Protein AF-A0A7W7GH38-F1 (afdb_monomer_lite)

Secondary structure (DSSP, 8-state):
------S--HHHHHHHHHHHHHHHHH-TT-HHHHHHHHHHHHHHHHHHHHHHT-

Structure (mmCIF, N/CA/C/O backbone):
data_AF-A0A7W7GH38-F1
#
_entry.id   AF-A0A7W7GH38-F1
#
loop_
_atom_site.group_PDB
_atom_site.id
_atom_site.type_symbol
_atom_site.label_atom_id
_atom_site.label_alt_id
_atom_site.label_comp_id
_atom_site.label_asym_id
_atom_site.label_entity_id
_atom_site.label_seq_id
_atom_site.pdbx_PDB_ins_code
_atom_site.Cartn_x
_atom_site.Cartn_y
_atom_site.Cartn_z
_atom_site.occupancy
_atom_site.B_iso_or_equiv
_atom_site.auth_seq_id
_atom_site.auth_comp_id
_atom_site.auth_asym_id
_atom_site.auth_atom_id
_atom_site.pdbx_PDB_model_num
ATOM 1 N N . MET A 1 1 ? 3.177 -14.775 31.615 1.00 41.62 1 MET A N 1
ATOM 2 C CA . MET A 1 1 ? 2.837 -15.221 30.254 1.00 41.62 1 MET A CA 1
ATOM 3 C C . MET A 1 1 ? 2.947 -13.985 29.389 1.00 41.62 1 MET A C 1
ATOM 5 O O . MET A 1 1 ? 2.063 -13.147 29.456 1.00 41.62 1 MET A O 1
ATOM 9 N N . SER A 1 2 ? 4.101 -13.780 28.754 1.00 43.91 2 SER A N 1
ATOM 10 C CA . SER A 1 2 ? 4.244 -12.717 27.759 1.00 43.91 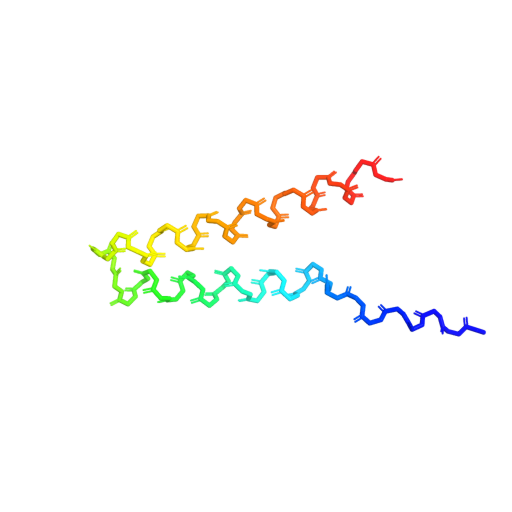2 SER A CA 1
ATOM 11 C C . SER A 1 2 ? 3.550 -13.222 26.509 1.00 43.91 2 SER A C 1
ATOM 13 O O . SER A 1 2 ? 3.968 -14.247 25.970 1.00 43.91 2 SER A O 1
ATOM 15 N N . ASP A 1 3 ? 2.467 -12.561 26.122 1.00 48.69 3 ASP A N 1
ATOM 16 C CA . ASP A 1 3 ? 1.730 -12.819 24.889 1.00 48.69 3 ASP A CA 1
ATOM 17 C C . ASP A 1 3 ? 2.633 -12.470 23.697 1.00 48.69 3 ASP A C 1
ATOM 19 O O . ASP A 1 3 ? 2.630 -11.374 23.147 1.00 48.69 3 ASP A O 1
ATOM 23 N N . ASN A 1 4 ? 3.519 -13.403 23.366 1.00 49.97 4 ASN A N 1
ATOM 24 C CA . ASN A 1 4 ? 4.258 -13.425 22.122 1.00 49.97 4 ASN A CA 1
ATOM 25 C C . ASN A 1 4 ? 3.304 -13.994 21.072 1.00 49.97 4 ASN A C 1
ATOM 27 O O . ASN A 1 4 ? 3.327 -15.203 20.831 1.00 49.97 4 ASN A O 1
ATOM 31 N N . ASN A 1 5 ? 2.466 -13.137 20.484 1.00 51.16 5 ASN A N 1
ATOM 32 C CA . ASN A 1 5 ? 1.768 -13.464 19.246 1.00 51.16 5 ASN A CA 1
ATOM 33 C C . ASN A 1 5 ? 2.479 -12.781 18.059 1.00 51.16 5 ASN A C 1
ATOM 35 O O . ASN A 1 5 ? 2.225 -11.609 17.786 1.00 51.16 5 ASN A O 1
ATOM 39 N N . PRO A 1 6 ? 3.408 -13.471 17.373 1.00 49.38 6 PRO A N 1
ATOM 40 C CA . PRO A 1 6 ? 4.177 -12.955 16.240 1.00 49.38 6 PRO A CA 1
ATOM 41 C C . PRO A 1 6 ? 3.376 -12.975 14.919 1.00 49.38 6 PRO A C 1
ATOM 43 O O . PRO A 1 6 ? 3.901 -13.372 13.882 1.00 49.38 6 PRO A O 1
ATOM 46 N N . ASP A 1 7 ? 2.106 -12.564 14.932 1.00 50.09 7 ASP A N 1
ATOM 47 C CA . ASP A 1 7 ? 1.271 -12.477 13.726 1.00 50.09 7 ASP A CA 1
ATOM 48 C C . ASP A 1 7 ? 1.318 -11.052 13.152 1.00 50.09 7 ASP A C 1
ATOM 50 O O . ASP A 1 7 ? 0.698 -10.134 13.686 1.00 50.09 7 ASP A O 1
ATOM 54 N N . THR A 1 8 ? 2.060 -10.868 12.057 1.00 58.62 8 THR A N 1
ATOM 55 C CA . THR A 1 8 ? 1.821 -9.868 10.992 1.00 58.62 8 THR A CA 1
ATOM 56 C C . THR A 1 8 ? 1.258 -8.516 11.469 1.00 58.62 8 THR A C 1
ATOM 58 O O . THR A 1 8 ? 0.105 -8.154 11.209 1.00 58.62 8 THR A O 1
ATOM 61 N N . SER A 1 9 ? 2.054 -7.779 12.243 1.00 66.88 9 SER A N 1
ATOM 62 C CA . SER A 1 9 ? 1.624 -6.534 12.888 1.00 66.88 9 SER A CA 1
ATOM 63 C C . SER A 1 9 ? 1.432 -5.397 11.884 1.00 66.88 9 SER A C 1
ATOM 65 O O . SER A 1 9 ? 2.084 -5.356 10.843 1.00 66.88 9 SER A O 1
ATOM 67 N N . THR A 1 10 ? 0.565 -4.440 12.220 1.00 72.69 10 THR A N 1
ATOM 68 C CA . THR A 1 10 ? 0.350 -3.170 11.501 1.00 72.69 10 THR A CA 1
ATOM 69 C C . THR A 1 10 ? 1.668 -2.510 11.065 1.00 72.69 10 THR A C 1
ATOM 71 O O . THR A 1 10 ? 1.742 -1.921 9.993 1.00 72.69 10 THR A O 1
ATOM 74 N N . GLU A 1 11 ? 2.738 -2.680 11.842 1.00 79.81 11 GLU A N 1
ATOM 75 C CA . GLU A 1 11 ? 4.100 -2.238 11.527 1.00 79.81 11 GLU A CA 1
ATOM 76 C C . GLU A 1 11 ? 4.673 -2.854 10.229 1.00 79.81 11 GLU A C 1
ATOM 78 O O . GLU A 1 11 ? 5.254 -2.150 9.408 1.00 79.81 11 GLU A O 1
ATOM 83 N N . THR A 1 12 ? 4.441 -4.146 9.972 1.00 81.44 12 THR A N 1
ATOM 84 C CA . THR A 1 12 ? 4.820 -4.818 8.715 1.00 81.44 12 THR A CA 1
ATOM 85 C C . THR A 1 12 ? 4.042 -4.259 7.522 1.00 81.44 12 THR A C 1
ATOM 87 O O . THR A 1 12 ? 4.614 -4.046 6.451 1.00 81.44 12 THR A O 1
ATOM 90 N N . LEU A 1 13 ? 2.747 -3.975 7.706 1.00 79.44 13 LEU A N 1
ATOM 91 C CA . LEU A 1 13 ? 1.916 -3.330 6.683 1.00 79.44 13 LEU A CA 1
ATOM 92 C C . LEU A 1 13 ? 2.387 -1.894 6.407 1.00 79.44 13 LEU A C 1
ATOM 94 O O . LEU A 1 13 ? 2.489 -1.502 5.248 1.00 79.44 13 LEU A O 1
ATOM 98 N N . GLN A 1 14 ? 2.759 -1.131 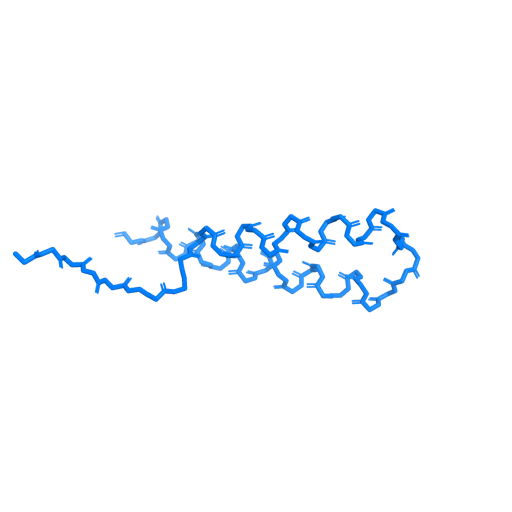7.439 1.00 82.44 14 GLN A N 1
ATOM 99 C CA . GLN A 1 14 ? 3.339 0.207 7.282 1.00 82.44 14 GLN A CA 1
ATOM 100 C C . GLN A 1 14 ? 4.664 0.171 6.512 1.00 82.44 14 GLN A C 1
ATOM 102 O O . GLN A 1 14 ? 4.852 0.963 5.591 1.00 82.44 14 GLN A O 1
ATOM 107 N N . HIS A 1 15 ? 5.559 -0.766 6.838 1.00 87.94 15 HIS A N 1
ATOM 108 C CA . HIS A 1 15 ? 6.829 -0.918 6.126 1.00 87.94 15 HIS A CA 1
ATOM 109 C C . HIS A 1 15 ? 6.604 -1.269 4.648 1.00 87.94 15 HIS A C 1
ATOM 111 O O . HIS A 1 15 ? 7.177 -0.634 3.765 1.00 87.94 15 HIS A O 1
ATOM 117 N N . THR A 1 16 ? 5.657 -2.173 4.381 1.00 86.12 16 THR A N 1
ATOM 118 C CA . THR A 1 16 ? 5.249 -2.539 3.017 1.00 86.12 16 THR A CA 1
ATOM 119 C C . THR A 1 16 ? 4.730 -1.325 2.241 1.00 86.12 16 THR A C 1
ATOM 121 O O . THR A 1 16 ? 5.120 -1.121 1.095 1.00 86.12 16 THR A O 1
ATOM 124 N N . VAL A 1 17 ? 3.896 -0.474 2.851 1.00 85.81 17 VAL A N 1
ATOM 125 C CA . VAL A 1 17 ? 3.399 0.756 2.207 1.00 85.81 17 VAL A CA 1
ATOM 126 C C . VAL A 1 17 ? 4.543 1.722 1.876 1.00 85.81 17 VAL A C 1
ATOM 128 O O . VAL A 1 17 ? 4.553 2.299 0.789 1.00 85.81 17 VAL A O 1
ATOM 131 N N . VAL A 1 18 ? 5.534 1.873 2.759 1.00 90.31 18 VAL A N 1
ATOM 132 C CA . VAL A 1 18 ? 6.704 2.734 2.506 1.00 90.31 18 VAL A CA 1
ATOM 133 C C . VAL A 1 18 ? 7.559 2.196 1.357 1.00 90.31 18 VAL A C 1
ATOM 135 O O . VAL A 1 18 ? 7.958 2.965 0.482 1.00 90.31 18 VAL A O 1
ATOM 138 N N . GLU A 1 19 ? 7.808 0.888 1.313 1.00 89.19 19 GLU A N 1
ATOM 139 C CA . GLU A 1 19 ? 8.554 0.249 0.222 1.00 89.19 19 GLU A CA 1
ATOM 140 C C . GLU A 1 19 ? 7.839 0.427 -1.124 1.00 89.19 19 GLU A C 1
ATOM 142 O O . GLU A 1 19 ? 8.466 0.772 -2.129 1.00 89.19 19 GLU A O 1
ATOM 147 N N . ARG A 1 20 ? 6.508 0.281 -1.140 1.00 85.12 20 ARG A N 1
ATOM 148 C CA . ARG A 1 20 ? 5.700 0.517 -2.343 1.00 85.12 20 ARG A CA 1
ATOM 149 C C . ARG A 1 20 ? 5.682 1.984 -2.760 1.00 85.12 20 ARG A C 1
ATOM 151 O O . ARG A 1 20 ? 5.798 2.262 -3.949 1.00 85.12 20 ARG A O 1
ATOM 158 N N . LEU A 1 21 ? 5.639 2.923 -1.816 1.00 86.56 21 LEU A N 1
ATOM 159 C CA . LEU A 1 21 ? 5.761 4.351 -2.116 1.00 86.56 21 LEU A CA 1
ATOM 160 C C . LEU A 1 21 ? 7.118 4.681 -2.755 1.00 86.56 21 LEU A C 1
ATOM 162 O O . LEU A 1 21 ? 7.169 5.423 -3.734 1.00 86.56 21 LEU A O 1
ATOM 166 N N . MET A 1 22 ? 8.214 4.109 -2.247 1.00 89.62 22 MET A N 1
ATOM 167 C CA . MET A 1 22 ? 9.534 4.283 -2.865 1.00 89.62 22 MET A CA 1
ATOM 168 C C . MET A 1 22 ? 9.591 3.698 -4.281 1.00 89.62 22 MET A C 1
ATOM 170 O O . MET A 1 22 ? 10.188 4.314 -5.164 1.00 89.62 22 MET A O 1
ATOM 174 N N . ALA A 1 23 ? 8.943 2.555 -4.521 1.00 85.06 23 ALA A N 1
ATOM 175 C CA . ALA A 1 23 ? 8.847 1.965 -5.854 1.00 85.06 23 ALA A CA 1
ATOM 176 C C . ALA A 1 23 ? 8.067 2.863 -6.833 1.00 85.06 23 ALA A C 1
ATOM 178 O O . ALA A 1 23 ? 8.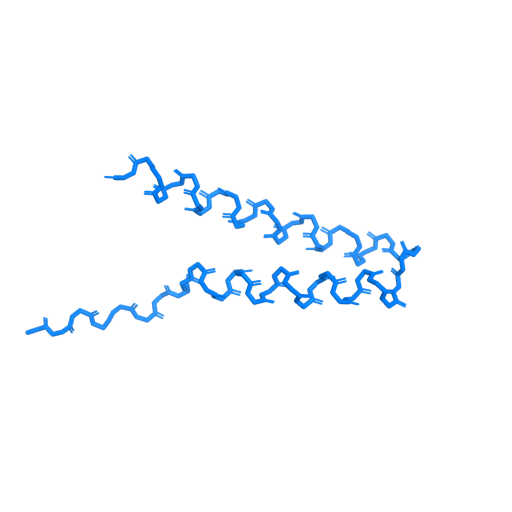557 3.112 -7.932 1.00 85.06 23 ALA A O 1
ATOM 179 N N . VAL A 1 24 ? 6.921 3.423 -6.421 1.00 86.88 24 VAL A N 1
ATOM 180 C CA . VAL A 1 24 ? 6.137 4.381 -7.230 1.00 86.88 24 VAL A CA 1
ATOM 181 C C . VAL A 1 24 ? 6.958 5.632 -7.559 1.00 86.88 24 VAL A C 1
ATOM 183 O O . VAL A 1 24 ? 6.908 6.124 -8.679 1.00 86.88 24 VAL A O 1
ATOM 186 N N . ILE A 1 25 ? 7.760 6.140 -6.616 1.00 85.44 25 ILE A N 1
ATOM 187 C CA . ILE A 1 25 ? 8.654 7.284 -6.875 1.00 85.44 25 ILE A CA 1
ATOM 188 C C . ILE A 1 25 ? 9.721 6.930 -7.927 1.00 85.44 25 ILE A C 1
ATOM 190 O O . ILE A 1 25 ? 10.092 7.784 -8.733 1.00 85.44 25 ILE A O 1
ATOM 194 N N . GLY A 1 26 ? 10.218 5.689 -7.929 1.00 84.81 26 GLY A N 1
ATOM 195 C CA . GLY A 1 26 ? 11.206 5.202 -8.898 1.00 84.81 26 GLY A CA 1
ATOM 196 C C . GLY A 1 26 ? 10.632 4.860 -10.278 1.00 84.81 26 GLY A C 1
ATOM 197 O O . GLY A 1 26 ? 11.362 4.929 -11.266 1.00 84.81 26 GLY A O 1
ATOM 198 N N . ALA A 1 27 ? 9.346 4.514 -10.349 1.00 86.88 27 ALA A N 1
ATOM 199 C CA . ALA A 1 27 ? 8.642 4.136 -11.572 1.00 86.88 27 ALA A CA 1
ATOM 200 C C . ALA A 1 27 ? 7.189 4.662 -11.552 1.00 86.88 27 ALA A C 1
ATOM 202 O O . ALA A 1 27 ? 6.250 3.886 -11.381 1.00 86.88 27 ALA A O 1
ATOM 203 N N . PRO A 1 28 ? 6.984 5.983 -11.708 1.00 79.94 28 PRO A N 1
ATOM 204 C CA . PRO A 1 28 ? 5.663 6.598 -11.557 1.00 79.94 28 PRO A CA 1
ATOM 205 C C . PRO A 1 28 ? 4.681 6.229 -12.676 1.00 79.94 28 PRO A C 1
ATOM 207 O O . PRO A 1 28 ? 3.473 6.273 -12.458 1.00 79.94 28 PRO A O 1
ATOM 210 N N . ASP A 1 29 ? 5.190 5.864 -13.855 1.00 88.94 29 ASP A N 1
ATOM 211 C CA . ASP A 1 29 ? 4.390 5.476 -15.024 1.00 88.94 29 ASP A CA 1
ATOM 212 C C . ASP A 1 29 ? 4.114 3.960 -15.092 1.00 88.94 29 ASP A C 1
ATOM 214 O O . ASP A 1 29 ? 3.506 3.483 -16.050 1.00 88.94 29 ASP A O 1
ATOM 218 N N . ASP A 1 30 ? 4.579 3.185 -14.107 1.00 91.44 30 ASP A N 1
ATOM 219 C CA . ASP A 1 30 ? 4.368 1.739 -14.057 1.00 91.44 30 ASP A CA 1
ATOM 220 C C . ASP A 1 30 ? 3.031 1.419 -13.364 1.00 91.44 30 ASP A C 1
ATOM 222 O O . ASP A 1 30 ? 2.865 1.554 -12.147 1.00 91.44 30 ASP A O 1
ATOM 226 N N . GLU A 1 31 ? 2.045 1.011 -14.167 1.00 90.19 31 GLU A N 1
ATOM 227 C CA . GLU A 1 31 ? 0.687 0.705 -13.702 1.00 90.19 31 GLU A CA 1
ATOM 228 C C . GLU A 1 31 ? 0.632 -0.493 -12.743 1.00 90.19 31 GLU A C 1
ATOM 230 O O . GLU A 1 31 ? -0.260 -0.556 -11.892 1.00 90.19 31 GLU A O 1
ATOM 235 N N . ASP A 1 32 ? 1.563 -1.443 -12.856 1.00 89.69 32 ASP A N 1
ATOM 236 C CA . ASP A 1 32 ? 1.621 -2.599 -11.963 1.00 89.69 32 ASP A CA 1
ATOM 237 C C . ASP A 1 32 ? 2.150 -2.177 -10.588 1.00 89.69 32 ASP A C 1
ATOM 239 O O . ASP A 1 32 ? 1.574 -2.546 -9.561 1.00 89.69 32 ASP A O 1
ATOM 243 N N . VAL A 1 33 ? 3.170 -1.314 -10.557 1.00 86.81 33 VAL A N 1
ATOM 244 C CA . VAL A 1 33 ? 3.688 -0.711 -9.318 1.00 86.81 33 VAL A CA 1
ATOM 245 C C . VAL A 1 33 ? 2.615 0.127 -8.617 1.00 86.81 33 VAL A C 1
ATOM 247 O O . VAL A 1 33 ? 2.457 0.028 -7.396 1.00 86.81 33 VAL A O 1
ATOM 250 N N . ALA A 1 34 ? 1.840 0.910 -9.371 1.00 87.62 34 ALA A N 1
ATOM 251 C CA . ALA A 1 34 ? 0.735 1.696 -8.826 1.00 87.62 34 ALA A CA 1
ATOM 252 C C . ALA A 1 34 ? -0.368 0.810 -8.217 1.00 87.62 34 ALA A C 1
ATOM 254 O O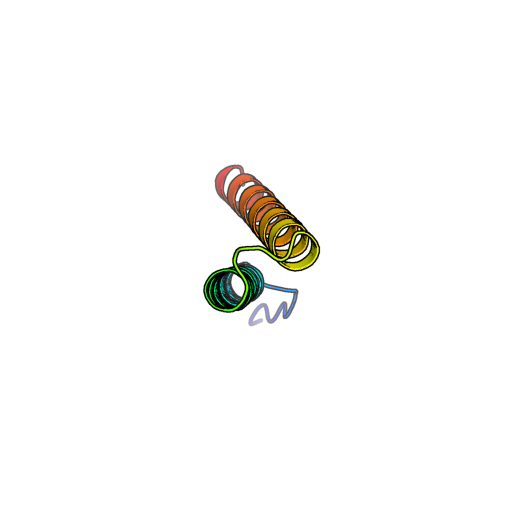 . ALA A 1 34 ? -0.851 1.090 -7.118 1.00 87.62 34 ALA A O 1
ATOM 255 N N . ARG A 1 35 ? -0.736 -0.287 -8.893 1.00 90.62 35 ARG A N 1
ATOM 256 C CA . ARG A 1 35 ? -1.757 -1.232 -8.412 1.00 90.62 35 ARG A CA 1
ATOM 257 C C . ARG A 1 35 ? -1.322 -1.959 -7.142 1.00 90.62 35 ARG A C 1
ATOM 259 O O . ARG A 1 35 ? -2.118 -2.112 -6.218 1.00 90.62 35 ARG A O 1
ATOM 266 N N . ASP A 1 36 ? -0.063 -2.377 -7.081 1.00 88.12 36 ASP A N 1
ATOM 267 C CA . ASP A 1 36 ? 0.501 -3.029 -5.898 1.00 88.12 36 ASP A CA 1
ATOM 268 C C . ASP A 1 36 ? 0.537 -2.085 -4.686 1.00 88.12 36 ASP A C 1
ATOM 270 O O . ASP A 1 36 ? 0.273 -2.504 -3.556 1.00 88.12 36 ASP A O 1
ATOM 274 N N . ALA A 1 37 ? 0.861 -0.807 -4.909 1.00 86.25 37 ALA A N 1
ATOM 275 C CA . ALA A 1 37 ? 0.857 0.206 -3.859 1.00 86.25 37 ALA A CA 1
ATOM 276 C C . ALA A 1 37 ? -0.558 0.471 -3.322 1.00 86.25 37 ALA A C 1
AT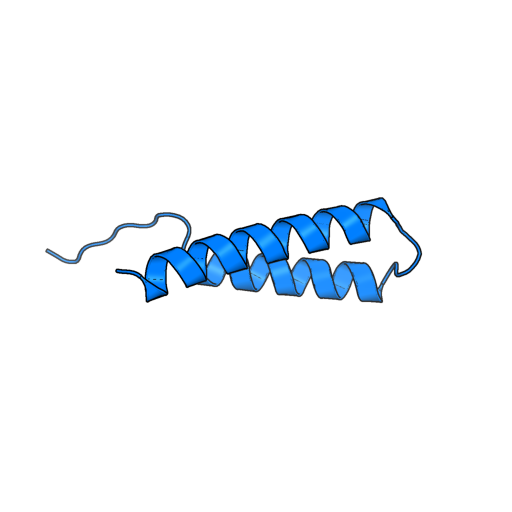OM 278 O O . ALA A 1 37 ? -0.749 0.518 -2.107 1.00 86.25 37 ALA A O 1
ATOM 279 N N . ASP A 1 38 ? -1.547 0.585 -4.211 1.00 90.44 38 ASP A N 1
ATOM 280 C CA . ASP A 1 38 ? -2.957 0.759 -3.845 1.00 90.44 38 ASP A CA 1
ATOM 281 C C . ASP A 1 38 ? -3.468 -0.404 -2.978 1.00 90.44 38 ASP A C 1
ATOM 283 O O . ASP A 1 38 ? -4.022 -0.192 -1.896 1.00 90.44 38 ASP A O 1
ATOM 287 N N . ALA A 1 39 ? -3.172 -1.646 -3.376 1.00 90.50 39 ALA A N 1
ATOM 288 C CA . ALA A 1 39 ? -3.543 -2.834 -2.610 1.00 90.50 39 ALA A CA 1
ATOM 289 C C . ALA A 1 39 ? -2.923 -2.849 -1.199 1.00 90.50 39 ALA A C 1
ATOM 291 O O . ALA A 1 39 ? -3.589 -3.220 -0.229 1.00 90.50 39 ALA A O 1
ATOM 292 N N . ALA A 1 40 ? -1.664 -2.418 -1.061 1.00 87.44 40 ALA A N 1
ATOM 293 C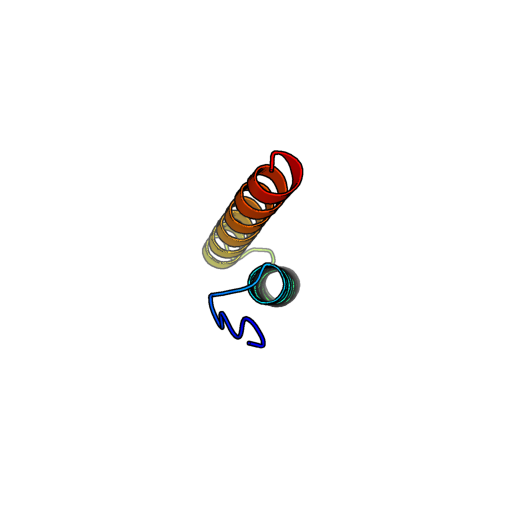 CA . ALA A 1 40 ? -0.998 -2.322 0.238 1.00 87.44 40 ALA A CA 1
ATOM 294 C C . ALA A 1 40 ? -1.640 -1.257 1.147 1.00 87.44 40 ALA A C 1
ATOM 296 O O . ALA A 1 40 ? -1.801 -1.488 2.348 1.00 87.44 40 ALA A O 1
ATOM 297 N N . VAL A 1 41 ? -2.040 -0.112 0.584 1.00 89.12 41 VAL A N 1
ATOM 298 C CA . VAL A 1 41 ? -2.729 0.959 1.323 1.00 89.12 41 VAL A CA 1
ATOM 299 C C . VAL A 1 41 ? -4.103 0.498 1.806 1.00 89.12 41 VAL A C 1
ATOM 301 O O . VAL A 1 41 ? -4.430 0.709 2.973 1.00 89.12 41 VAL A O 1
ATOM 304 N N . LEU A 1 42 ? -4.883 -0.177 0.957 1.00 91.06 42 LEU A N 1
ATOM 305 C CA . LEU A 1 42 ? -6.195 -0.716 1.333 1.00 91.06 42 LEU A CA 1
ATOM 306 C C . LEU A 1 42 ? -6.095 -1.741 2.469 1.00 91.06 42 LEU A C 1
ATOM 308 O O . LEU A 1 42 ? -6.869 -1.680 3.424 1.00 91.06 42 LEU A O 1
ATOM 312 N N . ALA A 1 43 ? -5.110 -2.640 2.405 1.00 87.69 43 ALA A N 1
ATOM 313 C CA . ALA A 1 43 ? -4.879 -3.625 3.458 1.00 87.69 43 ALA A CA 1
ATOM 314 C C . ALA A 1 43 ? -4.512 -2.968 4.803 1.00 87.69 43 ALA A C 1
ATOM 316 O O . ALA A 1 43 ? -4.961 -3.416 5.861 1.00 87.69 43 ALA A O 1
ATOM 317 N N . LEU A 1 44 ? -3.720 -1.889 4.776 1.00 85.12 44 LEU A N 1
ATOM 318 C CA . LEU A 1 44 ? -3.391 -1.123 5.978 1.00 85.12 44 LEU A CA 1
ATOM 319 C C . LEU A 1 44 ? -4.613 -0.365 6.523 1.00 85.12 44 LEU A C 1
ATOM 321 O O . LEU A 1 44 ? -4.844 -0.397 7.731 1.00 85.12 44 LEU A O 1
ATOM 325 N N . ASP A 1 45 ? -5.412 0.272 5.661 1.00 89.81 45 ASP A N 1
ATOM 326 C CA . ASP A 1 45 ? -6.643 0.973 6.059 1.00 89.81 45 ASP A CA 1
ATOM 327 C C . ASP A 1 45 ? -7.646 0.025 6.731 1.00 89.81 45 ASP A C 1
ATOM 329 O O . ASP A 1 45 ? -8.188 0.341 7.791 1.00 89.81 45 ASP A O 1
ATOM 333 N N . GLU A 1 46 ? -7.852 -1.170 6.172 1.00 90.31 46 GLU A N 1
ATOM 334 C CA . GLU A 1 46 ? -8.735 -2.182 6.758 1.00 90.31 46 GLU A CA 1
ATOM 335 C C . GLU A 1 46 ? -8.252 -2.618 8.147 1.00 90.31 46 GLU A C 1
ATOM 337 O O . GLU A 1 46 ? -9.044 -2.682 9.093 1.00 90.31 46 GLU A O 1
ATOM 342 N N . ARG A 1 47 ? -6.940 -2.839 8.303 1.00 86.06 47 ARG A N 1
ATOM 343 C CA . ARG A 1 47 ? -6.330 -3.210 9.587 1.00 86.06 47 ARG A CA 1
ATOM 344 C C . ARG A 1 47 ? -6.502 -2.109 10.636 1.00 86.06 47 ARG A C 1
ATOM 346 O O . ARG A 1 47 ? -6.909 -2.406 11.757 1.00 86.06 47 ARG A O 1
ATOM 353 N N . LEU A 1 48 ? -6.233 -0.855 10.270 1.00 87.19 48 LEU A N 1
ATOM 354 C CA . LEU A 1 48 ? -6.364 0.304 11.160 1.00 87.19 48 LEU A CA 1
ATOM 355 C C . LEU A 1 48 ? -7.822 0.572 11.545 1.00 87.19 48 LEU A C 1
ATOM 357 O O . LEU A 1 48 ? -8.108 0.913 12.694 1.00 87.19 48 LEU A O 1
ATOM 361 N N . ARG A 1 49 ? -8.760 0.385 10.608 1.00 87.62 49 ARG A N 1
ATOM 362 C CA . ARG A 1 49 ? -10.199 0.488 10.883 1.00 87.62 49 ARG A CA 1
ATOM 363 C C . ARG A 1 49 ? -10.655 -0.599 11.854 1.00 87.62 49 ARG A C 1
ATOM 365 O O . ARG A 1 49 ? -11.424 -0.297 12.761 1.00 87.62 49 ARG A O 1
ATOM 372 N N . ALA A 1 50 ? -10.177 -1.832 11.685 1.00 84.19 50 ALA A N 1
ATOM 373 C CA . ALA A 1 50 ? -10.472 -2.929 12.602 1.00 84.19 50 ALA A CA 1
ATOM 374 C C . ALA A 1 50 ? -9.891 -2.685 14.006 1.00 84.19 50 ALA A C 1
ATOM 376 O O . ALA A 1 50 ? -10.571 -2.950 14.990 1.00 84.19 50 ALA A O 1
ATOM 377 N N . GLU A 1 51 ? -8.675 -2.137 14.104 1.00 81.00 51 GLU A N 1
ATOM 378 C CA . GLU A 1 51 ? -8.046 -1.765 15.380 1.00 81.00 51 GLU A CA 1
ATOM 379 C C . GLU A 1 51 ? -8.784 -0.611 16.076 1.00 81.00 51 GLU A C 1
ATOM 381 O O . GLU A 1 51 ? -8.989 -0.653 17.281 1.00 81.00 51 GLU A O 1
ATOM 386 N N . SER A 1 52 ? -9.250 0.387 15.318 1.00 78.12 52 SER A N 1
ATOM 387 C CA . SER A 1 52 ? -9.995 1.535 15.865 1.00 78.12 52 SER A CA 1
ATOM 388 C C . SER A 1 52 ? -11.424 1.195 16.308 1.00 78.12 52 SER A C 1
ATOM 390 O O . SER A 1 52 ? -12.038 1.969 17.039 1.00 78.12 52 SER A O 1
ATOM 392 N N . ALA A 1 53 ? -11.987 0.092 15.808 1.00 72.88 53 ALA A N 1
ATOM 393 C CA . ALA A 1 53 ? -13.334 -0.372 16.139 1.00 72.88 53 ALA A CA 1
ATOM 394 C C . ALA A 1 53 ? -13.365 -1.397 17.290 1.00 72.88 53 ALA A C 1
ATOM 396 O O . ALA A 1 53 ? -14.458 -1.770 17.724 1.00 72.88 53 ALA A O 1
ATOM 397 N N . ALA A 1 54 ? -12.195 -1.862 17.738 1.00 60.72 54 ALA A N 1
ATOM 398 C CA . ALA A 1 54 ? -12.008 -2.792 18.852 1.00 60.72 54 ALA A CA 1
ATOM 399 C C . ALA A 1 54 ? -11.863 -2.053 20.192 1.00 60.72 54 ALA A C 1
ATOM 401 O O . ALA A 1 54 ? -12.298 -2.633 21.213 1.00 60.72 54 ALA A O 1
#

Organism: NCBI:txid68233

Radius of gyration: 13.85 Å; chains: 1; bounding box: 24×22×45 Å

pLDDT: mean 79.72, std 14.11, range [41.62, 91.44]

Foldseek 3Di:
DPPPPVPDDLVNLVVQLVVLVVVCVVPVPDPVSVVSNVVSVVVSVVVVVVVVVD

Sequence (54 aa):
MSDNNPDTSTETLQHTVVERLMAVIGAPDDEDVARDADAAVLALDERLRAESAA